Protein AF-A0A3A8GXZ2-F1 (afdb_monomer_lite)

Foldseek 3Di:
DCLCPALLNLLLVQLPDDSVLDDPDQKQALVSLVVSLVVSVVSDGDLFNQLSSLLNNLLSLVRNVVNGIGGPVVSSVVCVVQQQKWAQDQQQFTARNRTSHGDDRQDHWDQDQQWTDRVVGGGSFIWHDDDPGTDTDPVSPDGDDDPVGGRPPPPPDD

Secondary structure (DSSP, 8-state):
--GGGSHHHHHHHHTT--GGGS--SSEE-HHHHHHHHHHHHHS---TTTHHHHHHHHHHHHHHHHHTS-EEHHHHHHHHGGGTTEEEE-TTSEEEETTT--EEEE----EEETTEEEETTEETT-EEEEETTEEEE-TTSPPPPPPGGG---------

Structure (mmCIF, N/CA/C/O backbone):
data_AF-A0A3A8GXZ2-F1
#
_entry.id   AF-A0A3A8GXZ2-F1
#
loop_
_atom_site.group_PDB
_atom_site.id
_atom_site.type_symbol
_atom_site.label_atom_id
_atom_site.label_alt_id
_atom_site.label_comp_id
_atom_site.label_asym_id
_atom_site.label_entity_id
_atom_site.label_seq_id
_atom_site.pdbx_PDB_ins_code
_atom_site.Cartn_x
_atom_site.Cartn_y
_atom_site.Cartn_z
_atom_site.occupancy
_atom_site.B_iso_or_equiv
_atom_site.auth_seq_id
_atom_site.auth_comp_id
_atom_site.auth_asym_id
_atom_site.auth_atom_id
_atom_site.pdbx_PDB_model_num
ATOM 1 N N . MET A 1 1 ? -6.196 17.436 18.738 1.00 42.06 1 MET A N 1
ATOM 2 C CA . MET A 1 1 ? -6.382 17.897 17.343 1.00 42.06 1 MET A CA 1
ATOM 3 C C . MET A 1 1 ? -5.056 17.764 16.584 1.00 42.06 1 MET A C 1
ATOM 5 O O . MET A 1 1 ? -4.426 18.765 16.301 1.00 42.06 1 MET A O 1
ATOM 9 N N . LEU A 1 2 ? -4.605 16.525 16.340 1.00 50.94 2 LEU A N 1
ATOM 10 C CA . LEU A 1 2 ? -3.393 16.169 15.564 1.00 50.94 2 LEU A CA 1
ATOM 11 C C . LEU A 1 2 ? -3.528 14.786 14.880 1.00 50.94 2 LEU A C 1
ATOM 13 O O . LEU A 1 2 ? -2.585 14.317 14.253 1.00 50.94 2 LEU A O 1
ATOM 17 N N . ALA A 1 3 ? -4.694 14.128 14.988 1.00 52.66 3 ALA A N 1
ATOM 18 C CA . ALA A 1 3 ? -4.876 12.760 14.505 1.00 52.66 3 ALA A CA 1
ATOM 19 C C . ALA A 1 3 ? -4.659 12.650 12.987 1.00 52.66 3 ALA A C 1
ATOM 21 O O . ALA A 1 3 ? -4.036 11.706 12.541 1.00 52.66 3 ALA A O 1
ATOM 22 N N . ALA A 1 4 ? -5.077 13.642 12.194 1.00 60.00 4 ALA A N 1
ATOM 23 C CA . ALA A 1 4 ? -4.983 13.608 10.729 1.00 60.00 4 ALA A CA 1
ATOM 24 C C . ALA A 1 4 ? -3.548 13.639 10.149 1.00 60.00 4 ALA A C 1
ATOM 26 O O . ALA A 1 4 ? -3.378 13.364 8.967 1.00 60.00 4 ALA A O 1
ATOM 27 N N . THR A 1 5 ? -2.535 13.971 10.954 1.00 74.12 5 THR A N 1
ATOM 28 C CA . THR A 1 5 ? -1.132 14.156 10.523 1.00 74.12 5 THR A CA 1
ATOM 29 C C . THR A 1 5 ? -0.180 13.070 11.029 1.00 74.12 5 THR A C 1
ATOM 31 O O . THR A 1 5 ? 1.034 13.225 10.924 1.00 74.12 5 THR A O 1
ATOM 34 N N . ASP A 1 6 ? -0.706 11.986 11.601 1.00 89.56 6 ASP A N 1
ATOM 35 C CA . ASP A 1 6 ? 0.097 10.801 11.907 1.00 89.56 6 ASP A CA 1
ATOM 36 C C . ASP A 1 6 ? 0.554 10.077 10.624 1.00 89.56 6 ASP A C 1
ATOM 38 O O . ASP A 1 6 ? 0.061 10.344 9.526 1.00 89.56 6 ASP A O 1
ATOM 42 N N . ASP A 1 7 ? 1.503 9.143 10.750 1.00 92.50 7 ASP A N 1
ATOM 43 C CA . ASP A 1 7 ? 2.069 8.416 9.601 1.00 92.50 7 ASP A CA 1
ATOM 44 C C . ASP A 1 7 ? 0.987 7.725 8.752 1.00 92.50 7 ASP A C 1
ATOM 46 O O . ASP A 1 7 ? 1.101 7.644 7.527 1.00 92.50 7 ASP A O 1
ATOM 50 N N . PHE A 1 8 ? -0.091 7.262 9.393 1.00 95.31 8 PHE A N 1
ATOM 51 C CA . PHE A 1 8 ? -1.234 6.659 8.716 1.00 95.31 8 PHE A CA 1
ATOM 52 C C . PHE A 1 8 ? -2.045 7.676 7.906 1.00 95.31 8 PHE A C 1
ATOM 54 O O . PHE A 1 8 ? -2.312 7.440 6.728 1.00 95.31 8 PHE A O 1
ATOM 61 N N . GLY A 1 9 ? -2.384 8.830 8.482 1.00 94.81 9 GLY A N 1
ATOM 62 C CA . GLY A 1 9 ? -3.045 9.921 7.768 1.00 94.81 9 GLY A CA 1
ATOM 63 C C . GLY A 1 9 ? -2.198 10.447 6.609 1.00 94.81 9 GLY A C 1
ATOM 64 O O . GLY A 1 9 ? -2.707 10.635 5.506 1.00 94.81 9 GLY A O 1
ATOM 65 N N . MET A 1 10 ? -0.886 10.588 6.814 1.00 94.12 10 MET A N 1
ATOM 66 C CA . MET A 1 10 ? 0.048 11.003 5.764 1.00 94.12 10 MET A CA 1
ATOM 67 C C . MET A 1 10 ? 0.141 9.984 4.625 1.00 94.12 10 MET A C 1
ATOM 69 O O . MET A 1 10 ? 0.237 10.383 3.462 1.00 94.12 10 MET A O 1
ATOM 73 N N . LEU A 1 11 ? 0.060 8.681 4.922 1.00 96.00 11 LEU A N 1
ATOM 74 C CA . LEU A 1 11 ? -0.029 7.653 3.888 1.00 96.00 11 LEU A CA 1
ATOM 75 C C . LEU A 1 11 ? -1.318 7.795 3.068 1.00 96.00 11 LEU A C 1
ATOM 77 O O . LEU A 1 11 ? -1.258 7.735 1.842 1.00 96.00 11 LEU A O 1
ATOM 81 N N . LEU A 1 12 ? -2.465 7.994 3.724 1.00 95.75 12 LEU A N 1
ATOM 82 C CA . LEU A 1 12 ? -3.757 8.163 3.052 1.00 95.75 12 LEU A CA 1
ATOM 83 C C . LEU A 1 12 ? -3.772 9.398 2.137 1.00 95.75 12 LEU A C 1
ATOM 85 O O . LEU A 1 12 ? -4.237 9.310 1.000 1.00 95.75 12 LEU A O 1
ATOM 89 N N . ILE A 1 13 ? -3.181 10.512 2.579 1.00 94.81 13 ILE A N 1
ATOM 90 C CA . ILE A 1 13 ? -2.980 11.700 1.734 1.00 94.81 13 ILE A CA 1
ATOM 91 C C . ILE A 1 13 ? -2.057 11.372 0.555 1.00 94.81 13 ILE A C 1
ATOM 93 O O . ILE A 1 13 ? -2.359 11.695 -0.593 1.00 94.81 13 ILE A O 1
ATOM 97 N N . GLY A 1 14 ? -0.941 10.681 0.808 1.00 94.56 14 GLY A N 1
ATOM 98 C CA . GLY A 1 14 ? -0.024 10.228 -0.241 1.00 94.56 14 GLY A CA 1
ATOM 99 C C . GLY A 1 14 ? -0.684 9.290 -1.256 1.00 94.56 14 GLY A C 1
ATOM 100 O O . GLY A 1 14 ? -0.303 9.284 -2.426 1.00 94.56 14 GLY A O 1
ATOM 101 N N . ALA A 1 15 ? -1.695 8.533 -0.828 1.00 94.75 15 ALA A N 1
ATOM 102 C CA . ALA A 1 15 ? -2.513 7.659 -1.660 1.00 94.75 15 ALA A CA 1
ATOM 103 C C . ALA A 1 15 ? -3.569 8.403 -2.495 1.00 94.75 15 ALA A C 1
ATOM 105 O O . ALA A 1 15 ? -4.216 7.777 -3.338 1.00 94.75 15 ALA A O 1
ATOM 106 N N . GLY A 1 16 ? -3.708 9.717 -2.287 1.00 93.50 16 GLY A N 1
ATOM 107 C CA . GLY A 1 16 ? -4.589 10.609 -3.034 1.00 93.50 16 GLY A CA 1
ATOM 108 C C . GLY A 1 16 ? -5.889 10.982 -2.322 1.00 93.50 16 GLY A C 1
ATOM 109 O O . GLY A 1 16 ? -6.709 11.652 -2.940 1.00 93.50 16 GLY A O 1
ATOM 110 N N . LEU A 1 17 ? -6.096 10.569 -1.065 1.00 93.62 17 LEU A N 1
ATOM 111 C CA . LEU A 1 17 ? -7.258 11.020 -0.294 1.00 93.62 17 LEU A CA 1
ATOM 112 C C . LEU A 1 17 ? -7.081 12.469 0.161 1.00 93.62 17 LEU A C 1
ATOM 114 O O . LEU A 1 17 ? -5.970 12.904 0.481 1.00 93.62 17 LEU A O 1
ATOM 118 N N . SER A 1 18 ? -8.183 13.206 0.238 1.00 92.00 18 SER A N 1
ATOM 119 C CA . SER A 1 18 ? -8.163 14.554 0.789 1.00 92.00 18 SER A CA 1
ATOM 120 C C . SER A 1 18 ? -8.235 14.515 2.324 1.00 92.00 18 SER A C 1
ATOM 122 O O . SER A 1 18 ? -8.710 13.534 2.903 1.00 92.00 18 SER A O 1
ATOM 124 N N . PRO A 1 19 ? -7.797 15.572 3.035 1.00 90.38 19 PRO A N 1
ATOM 125 C CA . PRO A 1 19 ? -7.872 15.630 4.497 1.00 90.38 19 PRO A CA 1
ATOM 126 C C . PRO A 1 19 ? -9.283 15.415 5.071 1.00 90.38 19 PRO A C 1
ATOM 128 O O . PRO A 1 19 ? -9.420 14.922 6.191 1.00 90.38 19 PRO A O 1
ATOM 131 N N . GLU A 1 20 ? -10.329 15.779 4.327 1.00 90.62 20 GLU A N 1
ATOM 132 C CA . GLU A 1 20 ? -11.730 15.560 4.696 1.00 90.62 20 GLU A CA 1
ATOM 133 C C . GLU A 1 20 ? -12.165 14.089 4.687 1.00 90.62 20 GLU A C 1
ATOM 135 O O . GLU A 1 20 ? -13.077 13.747 5.441 1.00 90.62 20 GLU A O 1
ATOM 140 N N . ASP A 1 21 ? -11.495 13.238 3.903 1.00 91.19 21 ASP A N 1
ATOM 141 C CA . ASP A 1 21 ? -11.775 11.800 3.797 1.00 91.19 21 ASP A CA 1
ATOM 142 C C . ASP A 1 21 ? -11.104 10.992 4.918 1.00 91.19 21 ASP A C 1
ATOM 144 O O . ASP A 1 21 ? -11.369 9.801 5.084 1.00 91.19 21 ASP A O 1
ATOM 148 N N . LEU A 1 22 ? -10.191 11.612 5.674 1.00 91.94 22 LEU A N 1
ATOM 149 C CA . LEU A 1 22 ? -9.422 10.918 6.699 1.00 91.94 22 LEU A CA 1
ATOM 150 C C . LEU A 1 22 ? -10.293 10.553 7.908 1.00 91.94 22 LEU A C 1
ATOM 152 O O . LEU A 1 22 ? -11.094 11.378 8.369 1.00 91.94 22 LEU A O 1
ATOM 156 N N . PRO A 1 23 ? -10.051 9.378 8.522 1.00 90.50 23 PRO A N 1
ATOM 157 C CA . PRO A 1 23 ? -10.632 9.038 9.812 1.00 90.50 23 PRO A CA 1
ATOM 158 C C . PRO A 1 23 ? -10.397 10.139 10.835 1.00 90.50 23 PRO A C 1
ATOM 160 O O . PRO A 1 23 ? -9.302 10.703 10.915 1.00 90.50 23 PRO A O 1
ATOM 163 N N . ARG A 1 24 ? -11.412 10.4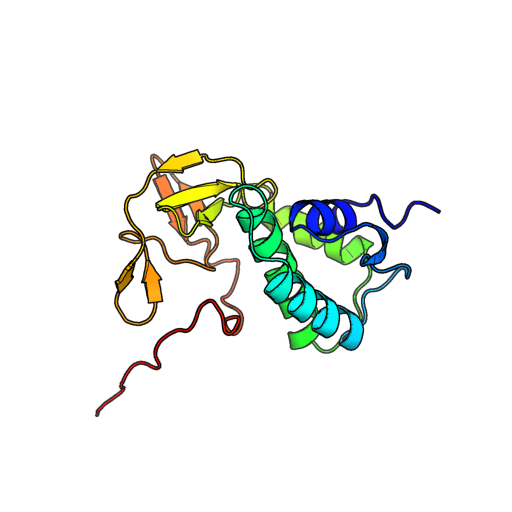44 11.645 1.00 85.56 24 ARG A N 1
ATOM 164 C CA . ARG A 1 24 ? -11.302 11.446 12.722 1.00 85.56 24 ARG A CA 1
ATOM 165 C C . ARG A 1 24 ? -11.147 10.826 14.106 1.00 85.56 24 ARG A C 1
ATOM 167 O O . ARG A 1 24 ? -10.647 11.503 15.003 1.00 85.56 24 ARG A O 1
ATOM 174 N N . GLY A 1 25 ? -11.577 9.576 14.270 1.00 88.25 25 GLY A N 1
ATOM 175 C CA . GLY A 1 25 ? -11.440 8.819 15.512 1.00 88.25 25 GLY A CA 1
ATOM 176 C C . GLY A 1 25 ? -10.000 8.384 15.787 1.00 88.25 25 GLY A C 1
ATOM 177 O O . GLY A 1 25 ? -9.116 8.516 14.938 1.00 88.25 25 GLY A O 1
ATOM 178 N N . GLU A 1 26 ? -9.773 7.855 16.988 1.00 91.38 26 GLU A N 1
ATOM 179 C CA . GLU A 1 26 ? -8.497 7.237 17.384 1.00 91.38 26 GLU A CA 1
ATOM 180 C C . GLU A 1 26 ? -8.350 5.805 16.853 1.00 91.38 26 GLU A C 1
ATOM 182 O O . GLU A 1 26 ? -7.243 5.270 16.811 1.00 91.38 26 GLU A O 1
ATOM 187 N N . GLU A 1 27 ? -9.448 5.205 16.395 1.00 95.56 27 GLU A N 1
ATOM 188 C CA . GLU A 1 27 ? -9.503 3.875 15.803 1.00 95.56 27 GLU A CA 1
ATOM 189 C C . GLU A 1 27 ? -10.156 3.931 14.427 1.00 95.56 27 GLU A C 1
ATOM 191 O O . GLU A 1 27 ? -11.007 4.782 14.169 1.00 95.56 27 GLU A O 1
ATOM 196 N N . VAL A 1 28 ? -9.760 3.000 13.563 1.00 96.75 28 VAL A N 1
ATOM 197 C CA . VAL A 1 28 ? -10.401 2.751 12.274 1.00 96.75 28 VAL A CA 1
ATOM 198 C C . VAL A 1 28 ? -11.295 1.531 12.425 1.00 96.75 28 VAL A C 1
ATOM 200 O O . VAL A 1 28 ? -10.821 0.429 12.715 1.00 96.75 28 VAL A O 1
ATOM 203 N N . THR A 1 29 ? -12.598 1.727 12.235 1.00 97.25 29 THR A N 1
ATOM 204 C CA . THR A 1 29 ? -13.575 0.629 12.289 1.00 97.25 29 THR A CA 1
ATOM 205 C C . THR A 1 29 ? -13.527 -0.222 11.017 1.00 97.25 29 THR A C 1
ATOM 207 O O . THR A 1 29 ? -13.073 0.230 9.968 1.00 97.25 29 THR A O 1
ATOM 210 N N . VAL A 1 30 ? -14.061 -1.447 11.062 1.00 97.00 30 VAL A N 1
ATOM 211 C CA . VAL A 1 30 ? -14.171 -2.322 9.875 1.00 97.00 30 VAL A CA 1
ATOM 212 C C . VAL A 1 30 ? -14.978 -1.663 8.747 1.00 97.00 30 VAL A C 1
ATOM 214 O O . VAL A 1 30 ? -14.620 -1.767 7.569 1.00 97.00 30 VAL A O 1
ATOM 217 N N . GLN A 1 31 ? -16.058 -0.958 9.098 1.00 96.44 31 GLN A N 1
ATOM 218 C CA . GLN A 1 31 ? -16.898 -0.254 8.131 1.00 96.44 31 GLN A CA 1
ATOM 219 C C . GLN A 1 31 ? -16.149 0.921 7.496 1.00 96.44 31 GLN A C 1
ATOM 221 O O . GLN A 1 31 ? -16.154 1.060 6.274 1.00 96.44 31 GLN A O 1
ATOM 226 N N . GLU A 1 32 ? -15.469 1.727 8.307 1.00 96.62 32 GLU A N 1
ATOM 227 C CA . GLU A 1 32 ? -14.648 2.842 7.830 1.00 96.62 32 GLU A CA 1
ATOM 228 C C . GLU A 1 32 ? -13.491 2.343 6.955 1.00 96.62 32 GLU A C 1
ATOM 230 O O . GLU A 1 32 ? -13.259 2.879 5.874 1.00 96.62 32 GLU A O 1
ATOM 235 N N . ALA A 1 33 ? -12.833 1.243 7.336 1.00 96.62 33 ALA A N 1
ATOM 236 C CA . ALA A 1 33 ? -11.788 0.631 6.523 1.00 96.62 33 ALA A CA 1
ATOM 237 C C . ALA A 1 33 ? -12.307 0.166 5.155 1.00 96.62 33 ALA A C 1
ATOM 239 O O . ALA A 1 33 ? -11.650 0.369 4.133 1.00 96.62 33 ALA A O 1
ATOM 240 N N . SER A 1 34 ? -13.510 -0.411 5.117 1.00 95.25 34 SER A N 1
ATOM 241 C CA . SER A 1 34 ? -14.167 -0.811 3.868 1.00 95.25 34 SER A CA 1
ATOM 242 C C . SER A 1 34 ? -14.497 0.397 2.984 1.00 95.25 34 SER A C 1
ATOM 244 O O . SER A 1 34 ? -14.274 0.356 1.774 1.00 95.25 34 SER A O 1
ATOM 246 N N . GLN A 1 35 ? -14.978 1.491 3.581 1.00 95.25 35 GLN A N 1
ATOM 247 C CA . GLN A 1 35 ? -15.275 2.739 2.872 1.00 95.25 35 GLN A CA 1
ATOM 248 C C . GLN A 1 35 ? -14.009 3.387 2.305 1.00 95.25 35 GLN A C 1
ATOM 250 O O . GLN A 1 35 ? -13.984 3.762 1.134 1.00 95.25 35 GLN A O 1
ATOM 255 N N . LEU A 1 36 ? -12.930 3.449 3.085 1.00 95.62 36 LEU A N 1
ATOM 256 C CA . LEU A 1 36 ? -11.645 3.973 2.624 1.00 95.62 36 LEU A CA 1
ATOM 257 C C . LEU A 1 36 ? -11.071 3.148 1.468 1.00 95.62 36 LEU A C 1
ATOM 259 O O . LEU A 1 36 ? -10.602 3.724 0.491 1.00 95.62 36 LEU A O 1
ATOM 263 N N . ARG A 1 37 ? -11.153 1.809 1.516 1.00 93.56 37 ARG A N 1
ATOM 264 C CA . ARG A 1 37 ? -10.731 0.938 0.395 1.00 93.56 37 ARG A CA 1
ATOM 265 C C . ARG A 1 37 ? -11.490 1.247 -0.895 1.00 93.56 37 ARG A C 1
ATOM 267 O O . ARG A 1 37 ? -10.894 1.252 -1.978 1.00 93.56 37 ARG A O 1
ATOM 274 N N . LEU A 1 38 ? -12.790 1.528 -0.779 1.00 92.38 38 LEU A N 1
ATOM 275 C CA . LEU A 1 38 ? -13.612 1.959 -1.906 1.00 92.38 38 LEU A CA 1
ATOM 276 C C . LEU A 1 38 ? -13.149 3.325 -2.427 1.00 92.38 38 LEU A C 1
ATOM 278 O O . LEU A 1 38 ? -12.883 3.444 -3.621 1.00 92.38 38 LEU A O 1
ATOM 282 N N . LEU A 1 39 ? -12.963 4.324 -1.562 1.00 93.44 39 LEU A N 1
ATOM 283 C CA . LEU A 1 39 ? -12.473 5.650 -1.964 1.00 93.44 39 LEU A CA 1
ATOM 284 C C . LEU A 1 39 ? -11.112 5.574 -2.664 1.00 93.44 39 LEU A C 1
ATOM 286 O O . LEU A 1 39 ? -10.946 6.103 -3.763 1.00 93.44 39 LEU A O 1
ATOM 290 N N . LEU A 1 40 ? -10.174 4.809 -2.103 1.00 92.12 40 LEU A N 1
ATOM 291 C CA . LEU A 1 40 ? -8.867 4.546 -2.705 1.00 92.12 40 LEU A CA 1
ATOM 292 C C . LEU A 1 40 ? -8.972 3.911 -4.096 1.00 92.12 40 LEU A C 1
ATOM 294 O O . LEU A 1 40 ? -7.990 3.925 -4.836 1.00 92.12 40 LEU A O 1
ATOM 298 N N . SER A 1 41 ? -10.087 3.249 -4.436 1.00 88.38 41 SER A N 1
ATOM 299 C CA . SER A 1 41 ? -10.280 2.619 -5.758 1.00 88.38 41 SER A CA 1
ATOM 300 C C . SER A 1 41 ? -10.832 3.594 -6.786 1.00 88.38 41 SER A C 1
ATOM 302 O O . SER A 1 41 ? -10.591 3.424 -7.978 1.00 88.38 41 SER A O 1
ATOM 304 N N . LEU A 1 42 ? -11.525 4.630 -6.314 1.00 87.31 42 LEU A N 1
ATOM 305 C CA . LEU A 1 42 ? -12.176 5.641 -7.137 1.00 87.31 42 LEU A CA 1
ATOM 306 C C . LEU A 1 42 ? -11.256 6.818 -7.448 1.00 87.31 42 LEU A C 1
ATOM 308 O O . LEU A 1 42 ? -11.333 7.366 -8.542 1.00 87.31 42 LEU A O 1
ATOM 312 N N . VAL A 1 43 ? -10.375 7.189 -6.512 1.00 82.25 43 VAL A N 1
ATOM 313 C CA . VAL A 1 43 ? -9.478 8.348 -6.663 1.00 82.25 43 VAL A CA 1
ATOM 314 C C . VAL A 1 43 ? -8.549 8.225 -7.877 1.00 82.25 43 VAL A C 1
ATOM 316 O O . VAL A 1 43 ? -8.125 9.244 -8.416 1.00 82.25 43 VAL A O 1
ATOM 319 N N . GLY A 1 44 ? -8.303 7.010 -8.380 1.00 65.88 44 GLY A N 1
ATOM 320 C CA . GLY A 1 44 ? -7.444 6.785 -9.538 1.00 65.88 44 GLY A CA 1
ATOM 321 C C . GLY A 1 44 ? -5.981 7.067 -9.189 1.00 65.88 44 GLY A C 1
ATOM 322 O O . GLY A 1 44 ? -5.598 8.145 -8.737 1.00 65.88 44 GLY A O 1
ATOM 323 N N . ASN A 1 45 ? -5.114 6.078 -9.370 1.00 69.69 45 ASN A N 1
ATOM 324 C CA . ASN A 1 45 ? -3.753 6.211 -8.867 1.00 69.69 45 ASN A CA 1
ATOM 325 C C . ASN A 1 45 ? -2.927 7.092 -9.805 1.00 69.69 45 ASN A C 1
ATOM 327 O O . ASN A 1 45 ? -2.506 6.652 -10.875 1.00 69.69 45 ASN A O 1
ATOM 331 N N . SER A 1 46 ? -2.626 8.322 -9.377 1.00 83.75 46 SER A N 1
ATOM 332 C CA . SER A 1 46 ? -1.506 9.057 -9.968 1.00 83.75 46 SER A CA 1
ATOM 333 C C . SER A 1 46 ? -0.235 8.206 -9.864 1.00 83.75 46 SER A C 1
ATOM 335 O O . SER A 1 46 ? -0.073 7.419 -8.925 1.00 83.75 46 SER A O 1
ATOM 337 N N . LEU A 1 47 ? 0.710 8.376 -10.793 1.00 86.50 47 LEU A N 1
ATOM 338 C CA . LEU A 1 47 ? 1.950 7.593 -10.764 1.00 86.50 47 LEU A CA 1
ATOM 339 C C . LEU A 1 47 ? 2.700 7.737 -9.426 1.00 86.50 47 LEU A C 1
ATOM 341 O O . LEU A 1 47 ? 3.306 6.782 -8.941 1.00 86.50 47 LEU A O 1
ATOM 345 N N . ARG A 1 48 ? 2.634 8.917 -8.799 1.00 86.38 48 ARG A N 1
ATOM 346 C CA . ARG A 1 48 ? 3.231 9.173 -7.481 1.00 86.38 48 ARG A CA 1
ATOM 347 C C . ARG A 1 48 ? 2.402 8.586 -6.332 1.00 86.38 48 ARG A C 1
ATOM 349 O O . ARG A 1 48 ? 2.983 8.157 -5.346 1.00 86.38 48 ARG A O 1
ATOM 356 N N . GLY A 1 49 ? 1.078 8.540 -6.453 1.00 92.50 49 GLY A N 1
ATOM 357 C CA . GLY A 1 49 ? 0.196 8.000 -5.415 1.00 92.50 49 GLY A CA 1
ATOM 358 C C . GLY A 1 49 ? 0.088 6.475 -5.407 1.00 92.50 49 GLY A C 1
ATOM 359 O O . GLY A 1 49 ? -0.384 5.908 -4.429 1.00 92.50 49 GLY A O 1
ATOM 360 N N . PHE A 1 50 ? 0.548 5.792 -6.461 1.00 93.25 50 PHE A N 1
ATOM 361 C CA . PHE A 1 50 ? 0.356 4.348 -6.610 1.00 93.25 50 PHE A CA 1
ATOM 362 C C . PHE A 1 50 ? 0.944 3.520 -5.456 1.00 93.25 50 PHE A C 1
ATOM 364 O O . PHE A 1 50 ? 0.242 2.686 -4.892 1.00 93.25 50 PHE A O 1
ATOM 371 N N . GLY A 1 51 ? 2.205 3.764 -5.078 1.00 95.31 51 GLY A N 1
ATOM 372 C CA . GLY A 1 51 ? 2.842 3.072 -3.949 1.00 95.31 51 GLY A CA 1
ATOM 373 C C . GLY A 1 51 ? 2.061 3.248 -2.641 1.00 95.31 51 GLY A C 1
ATOM 374 O O . GLY A 1 51 ? 1.625 2.250 -2.054 1.00 95.31 51 GLY A O 1
ATOM 375 N N . PRO A 1 52 ? 1.823 4.504 -2.213 1.00 96.38 52 PRO A N 1
ATOM 376 C CA . PRO A 1 52 ? 1.039 4.794 -1.021 1.00 96.38 52 PRO A CA 1
ATOM 377 C C . PRO A 1 52 ? -0.352 4.159 -1.045 1.00 96.38 52 PRO A C 1
ATOM 379 O O . PRO A 1 52 ? -0.799 3.616 -0.042 1.00 96.38 52 PRO A O 1
ATOM 382 N N . ASN A 1 53 ? -1.013 4.164 -2.204 1.00 95.00 53 ASN A N 1
ATOM 383 C CA . ASN A 1 53 ? -2.346 3.601 -2.386 1.00 95.00 53 ASN A CA 1
ATOM 384 C C . ASN A 1 53 ? -2.379 2.075 -2.217 1.00 95.00 53 ASN A C 1
ATOM 386 O O . ASN A 1 53 ? -3.255 1.571 -1.517 1.00 95.00 53 ASN A O 1
ATOM 390 N N . VAL A 1 54 ? -1.408 1.345 -2.777 1.00 94.31 54 VAL A N 1
ATOM 391 C CA . VAL A 1 54 ? -1.273 -0.109 -2.555 1.00 94.31 54 VAL A CA 1
ATOM 392 C C . VAL A 1 54 ? -1.033 -0.414 -1.076 1.00 94.31 54 VAL A C 1
ATOM 394 O O . VAL A 1 54 ? -1.669 -1.303 -0.513 1.00 94.31 54 VAL A O 1
ATOM 397 N N . THR A 1 55 ? -0.163 0.361 -0.428 1.00 96.19 55 THR A N 1
ATOM 398 C CA . THR A 1 55 ? 0.166 0.195 0.997 1.00 96.19 55 THR A CA 1
ATOM 399 C C . THR A 1 55 ? -1.034 0.480 1.901 1.00 96.19 55 THR A C 1
ATOM 401 O O . THR A 1 55 ? -1.320 -0.284 2.824 1.00 96.19 55 THR A O 1
ATOM 404 N N . ALA A 1 56 ? -1.766 1.560 1.621 1.00 95.81 56 ALA A N 1
ATOM 405 C CA . ALA A 1 56 ? -2.945 1.955 2.380 1.00 95.81 56 ALA A CA 1
ATOM 406 C C . ALA A 1 56 ? -4.059 0.921 2.234 1.00 95.81 56 ALA A C 1
ATOM 408 O O . ALA A 1 56 ? -4.624 0.479 3.233 1.00 95.81 56 ALA A O 1
ATOM 409 N N . ASP A 1 57 ? -4.336 0.491 1.000 1.00 94.69 57 ASP A N 1
ATOM 410 C CA . ASP A 1 57 ? -5.344 -0.530 0.750 1.00 94.69 57 ASP A CA 1
ATOM 411 C C . ASP A 1 57 ? -5.014 -1.825 1.492 1.00 94.69 57 ASP A C 1
ATOM 413 O O . ASP A 1 57 ? -5.901 -2.368 2.149 1.00 94.69 57 ASP A O 1
ATOM 417 N N . TYR A 1 58 ? -3.752 -2.269 1.464 1.00 95.06 58 TYR A N 1
ATOM 418 C CA . TYR A 1 58 ? -3.307 -3.467 2.174 1.00 95.06 58 TYR A CA 1
ATOM 419 C C . TYR A 1 58 ? -3.579 -3.382 3.682 1.00 95.06 58 TYR A C 1
ATOM 421 O O . TYR A 1 58 ? -4.187 -4.286 4.255 1.00 95.06 58 TYR A O 1
ATOM 429 N N . LEU A 1 59 ? -3.179 -2.286 4.335 1.00 95.31 59 LEU A N 1
ATOM 430 C CA . LEU A 1 59 ? -3.414 -2.109 5.772 1.00 95.31 59 LEU A CA 1
ATOM 431 C C . LEU A 1 59 ? -4.900 -2.124 6.123 1.00 95.31 59 LEU A C 1
ATOM 433 O O . LEU A 1 59 ? -5.302 -2.750 7.102 1.00 95.31 59 LEU A O 1
ATOM 437 N N . LEU A 1 60 ? -5.721 -1.460 5.313 1.00 95.75 60 LEU A N 1
ATOM 438 C CA . LEU A 1 60 ? -7.169 -1.455 5.492 1.00 95.75 60 LEU A CA 1
ATOM 439 C C . LEU A 1 60 ? -7.770 -2.842 5.225 1.00 95.75 60 LEU A C 1
ATOM 441 O O . LEU A 1 60 ? -8.730 -3.235 5.883 1.00 95.75 60 LEU A O 1
ATOM 445 N N . ALA A 1 61 ? -7.192 -3.614 4.300 1.00 94.19 61 ALA A N 1
ATOM 446 C CA . ALA A 1 61 ? -7.571 -5.004 4.060 1.00 94.19 61 ALA A CA 1
ATOM 447 C C . ALA A 1 61 ? -7.331 -5.869 5.301 1.00 94.19 61 ALA A C 1
ATOM 449 O O . ALA A 1 61 ? -8.170 -6.707 5.624 1.00 94.19 61 ALA A O 1
ATOM 450 N N . GLU A 1 62 ? -6.211 -5.669 6.010 1.00 93.94 62 GLU A N 1
ATOM 451 C CA . GLU A 1 62 ? -5.928 -6.388 7.257 1.00 93.94 62 GLU A CA 1
ATOM 452 C C . GLU A 1 62 ? -6.986 -6.087 8.326 1.00 93.94 62 GLU A C 1
ATOM 454 O O . GLU A 1 62 ? -7.400 -7.004 9.031 1.00 93.94 62 GLU A O 1
ATOM 459 N N . VAL A 1 63 ? -7.443 -4.833 8.438 1.00 95.94 63 VAL A N 1
ATOM 460 C CA . VAL A 1 63 ? -8.530 -4.445 9.361 1.00 95.94 63 VAL A CA 1
ATOM 461 C C . VAL A 1 63 ? -9.821 -5.183 9.002 1.00 95.94 63 VAL A C 1
ATOM 463 O O . VAL A 1 63 ? -10.423 -5.831 9.855 1.00 95.94 63 VAL A O 1
ATOM 466 N N . VAL A 1 64 ? -10.211 -5.154 7.724 1.00 95.19 64 VAL A N 1
ATOM 467 C CA . VAL A 1 64 ? -11.429 -5.829 7.246 1.00 95.19 64 VAL A CA 1
ATOM 468 C C . VAL A 1 64 ? -11.353 -7.343 7.442 1.00 95.19 64 VAL A C 1
ATOM 470 O O . VAL A 1 64 ? -12.313 -7.948 7.908 1.00 95.19 64 VAL A O 1
ATOM 473 N N . THR A 1 65 ? -10.208 -7.952 7.136 1.00 92.38 65 THR A N 1
ATOM 474 C CA . THR A 1 65 ? -10.008 -9.407 7.231 1.00 92.38 65 THR A CA 1
ATOM 475 C C . THR A 1 65 ? -10.023 -9.890 8.679 1.00 92.38 65 THR A C 1
ATOM 477 O O . THR A 1 65 ? -10.557 -10.958 8.961 1.00 92.38 65 THR A O 1
ATOM 480 N N . LYS A 1 66 ? -9.447 -9.115 9.607 1.00 93.06 66 LYS A N 1
ATOM 481 C CA . LYS A 1 66 ? -9.446 -9.451 11.039 1.00 93.06 66 LYS A CA 1
ATOM 482 C C . LYS A 1 66 ? -10.787 -9.174 11.717 1.00 93.06 66 LYS A C 1
ATOM 484 O O . LYS A 1 66 ? -11.059 -9.760 12.757 1.00 93.06 66 LYS A O 1
ATOM 489 N N . GLY A 1 67 ? -11.623 -8.314 11.131 1.00 94.38 67 GLY A N 1
ATOM 490 C CA . GLY A 1 67 ? -12.971 -8.037 11.627 1.00 94.38 67 GLY A CA 1
ATOM 491 C C . GLY A 1 67 ? -13.012 -7.235 12.932 1.00 94.38 67 GLY A C 1
ATOM 492 O O . GLY A 1 67 ? -14.044 -7.218 13.597 1.00 94.38 67 GLY A O 1
ATOM 493 N N . GLU A 1 68 ? -11.921 -6.559 13.294 1.00 95.31 68 GLU A N 1
ATOM 494 C CA . GLU A 1 68 ? -11.795 -5.773 14.526 1.00 95.31 68 GLU A CA 1
ATOM 495 C C . GLU A 1 68 ? -11.416 -4.319 14.225 1.00 95.31 68 GLU A C 1
ATOM 497 O O . GLU A 1 68 ? -10.733 -4.035 13.238 1.00 95.31 68 GLU A O 1
ATOM 502 N N . ALA A 1 69 ? -11.862 -3.389 15.075 1.00 96.75 69 ALA A N 1
ATOM 503 C CA . ALA A 1 69 ? -11.384 -2.011 15.028 1.00 96.75 69 ALA A CA 1
ATOM 504 C C . ALA A 1 69 ? -9.907 -1.960 15.442 1.00 96.75 69 ALA A C 1
ATOM 506 O O . ALA A 1 69 ? -9.470 -2.705 16.319 1.00 96.75 69 ALA A O 1
ATOM 507 N N . VAL A 1 70 ? -9.126 -1.092 14.798 1.00 97.81 70 VAL A N 1
ATOM 508 C CA . VAL A 1 70 ? -7.685 -0.982 15.055 1.00 97.81 70 VAL A CA 1
ATOM 509 C C . VAL A 1 70 ? -7.321 0.467 15.327 1.00 97.81 70 VAL A C 1
ATOM 511 O O . VAL A 1 70 ? -7.664 1.353 14.544 1.00 97.81 70 VAL A O 1
ATOM 514 N N . SER A 1 71 ? -6.580 0.706 16.409 1.00 96.06 71 SER A N 1
ATOM 515 C CA . SER A 1 71 ? -6.092 2.046 16.730 1.00 96.06 71 SER A CA 1
ATOM 516 C C . SER A 1 71 ? -5.175 2.597 15.636 1.00 96.06 71 SER A C 1
ATOM 518 O O . SER A 1 71 ? -4.378 1.875 15.025 1.00 96.06 71 SER A O 1
ATOM 520 N N . ARG A 1 72 ? -5.236 3.908 15.417 1.00 93.94 72 ARG A N 1
ATOM 521 C CA . ARG A 1 72 ? -4.354 4.611 14.482 1.00 93.94 72 ARG A CA 1
ATOM 522 C C . ARG A 1 72 ? -2.885 4.474 14.857 1.00 93.94 72 ARG A C 1
ATOM 524 O O . ARG A 1 72 ? -2.052 4.292 13.975 1.00 93.94 72 ARG A O 1
ATOM 531 N N . THR A 1 73 ? -2.574 4.465 16.153 1.00 93.88 73 THR A N 1
ATOM 532 C CA . THR A 1 73 ? -1.220 4.197 16.655 1.00 93.88 73 THR A CA 1
ATOM 533 C C . THR A 1 73 ? -0.729 2.825 16.197 1.00 93.88 73 THR A C 1
ATOM 535 O O . THR A 1 73 ? 0.356 2.717 15.630 1.00 93.88 73 THR A O 1
ATOM 538 N N . THR A 1 74 ? -1.553 1.783 16.342 1.00 96.25 74 THR A N 1
ATOM 539 C CA . THR A 1 74 ? -1.225 0.428 15.872 1.00 96.25 74 THR A CA 1
ATOM 540 C C . THR A 1 74 ? -1.074 0.370 14.350 1.00 96.25 74 THR A C 1
ATOM 542 O O . THR A 1 74 ? -0.197 -0.333 13.847 1.00 96.25 74 THR A O 1
ATOM 545 N N . LEU A 1 75 ? -1.891 1.106 13.589 1.00 96.19 75 LEU A N 1
ATOM 546 C CA . LEU A 1 75 ? -1.711 1.220 12.136 1.00 96.19 75 LEU A CA 1
ATOM 547 C C . LEU A 1 75 ? -0.376 1.896 11.789 1.00 96.19 75 LEU A C 1
ATOM 549 O O . LEU A 1 75 ? 0.342 1.403 10.919 1.00 96.19 75 LEU A O 1
ATOM 553 N N . GLY A 1 76 ? 0.006 2.945 12.520 1.00 94.75 76 GLY A N 1
ATOM 554 C CA . GLY A 1 76 ? 1.318 3.590 12.427 1.00 94.75 76 GLY A CA 1
ATOM 555 C C . GLY A 1 76 ? 2.486 2.640 12.711 1.00 94.75 76 GLY A C 1
ATOM 556 O O . GLY A 1 76 ? 3.483 2.625 11.993 1.00 94.75 76 GLY A O 1
ATOM 557 N N . GLU A 1 77 ? 2.364 1.770 13.710 1.00 95.31 77 GLU A N 1
ATOM 558 C CA . GLU A 1 77 ? 3.376 0.743 13.986 1.00 95.31 77 GLU A CA 1
ATOM 559 C C . GLU A 1 77 ? 3.456 -0.298 12.864 1.00 95.31 77 GLU A C 1
ATOM 561 O O . GLU A 1 77 ? 4.550 -0.648 12.412 1.00 95.31 77 GLU A O 1
ATOM 566 N N . ARG A 1 78 ? 2.304 -0.749 12.352 1.00 95.56 78 ARG A N 1
ATOM 567 C CA . ARG A 1 78 ? 2.221 -1.695 11.229 1.00 95.56 78 ARG A CA 1
ATOM 568 C C . ARG A 1 78 ? 2.836 -1.140 9.946 1.00 95.56 78 ARG A C 1
ATOM 570 O O . ARG A 1 78 ? 3.357 -1.939 9.162 1.00 95.56 78 ARG A O 1
ATOM 577 N N . LEU A 1 79 ? 2.816 0.183 9.750 1.00 95.19 79 LEU A N 1
ATOM 578 C CA . LEU A 1 79 ? 3.442 0.855 8.605 1.00 95.19 79 LEU A CA 1
ATOM 579 C C . LEU A 1 79 ? 4.950 0.649 8.529 1.00 95.19 79 LEU A C 1
ATOM 581 O O . LEU A 1 79 ? 5.512 0.656 7.435 1.00 95.19 79 LEU A O 1
ATOM 585 N N . ARG A 1 80 ? 5.615 0.425 9.667 1.00 94.12 80 ARG A N 1
ATOM 586 C CA . ARG A 1 80 ? 7.072 0.235 9.712 1.00 94.12 80 ARG A CA 1
ATOM 587 C C . ARG A 1 80 ? 7.540 -0.909 8.811 1.00 94.12 80 ARG A C 1
ATOM 589 O O . ARG A 1 80 ? 8.609 -0.797 8.221 1.00 94.12 80 ARG A O 1
ATOM 596 N N . ARG A 1 81 ? 6.707 -1.944 8.627 1.00 95.06 81 ARG A N 1
ATOM 597 C CA . ARG A 1 81 ? 6.972 -3.084 7.729 1.00 95.06 81 ARG A CA 1
ATOM 598 C C . ARG A 1 81 ? 7.153 -2.673 6.262 1.00 95.06 81 ARG A C 1
ATOM 600 O O . ARG A 1 81 ? 7.855 -3.356 5.536 1.00 95.06 81 ARG A O 1
ATOM 607 N N . PHE A 1 82 ? 6.563 -1.555 5.835 1.00 96.69 82 PHE A N 1
ATOM 608 C CA . PHE A 1 82 ? 6.553 -1.116 4.435 1.00 96.69 82 PHE A CA 1
ATOM 609 C C . PHE A 1 82 ? 7.604 -0.050 4.110 1.00 96.69 82 PHE A C 1
ATOM 611 O O . PHE A 1 82 ? 7.792 0.279 2.941 1.00 96.69 82 PHE A O 1
ATOM 618 N N . GLN A 1 83 ? 8.302 0.498 5.112 1.00 93.81 83 GLN A N 1
ATOM 619 C CA . GLN A 1 83 ? 9.210 1.639 4.918 1.00 93.81 83 GLN A CA 1
ATOM 620 C C . GLN A 1 83 ? 10.343 1.354 3.926 1.00 93.81 83 GLN A C 1
ATOM 622 O O . GLN A 1 83 ? 10.724 2.243 3.168 1.00 93.81 83 GLN A O 1
ATOM 627 N N . ALA A 1 84 ? 10.850 0.121 3.918 1.00 94.56 84 ALA A N 1
ATOM 628 C CA . ALA A 1 84 ? 11.919 -0.323 3.026 1.00 94.56 84 ALA A CA 1
ATOM 629 C C . ALA A 1 84 ? 11.410 -1.135 1.821 1.00 94.56 84 ALA A C 1
ATOM 631 O O . ALA A 1 84 ? 12.219 -1.699 1.086 1.00 94.56 84 ALA A O 1
ATOM 632 N N . LEU A 1 85 ? 10.089 -1.216 1.625 1.00 97.81 85 LEU A N 1
ATOM 633 C CA . LEU A 1 85 ? 9.494 -2.016 0.560 1.00 97.81 85 LEU A CA 1
ATOM 634 C C . LEU A 1 85 ? 9.175 -1.175 -0.674 1.00 97.81 85 LEU A C 1
ATOM 636 O O . LEU A 1 85 ? 8.992 0.045 -0.624 1.00 97.81 85 LEU A O 1
ATOM 640 N N . ALA A 1 86 ? 9.077 -1.868 -1.797 1.00 97.75 86 ALA A N 1
ATOM 641 C CA . ALA A 1 86 ? 8.710 -1.329 -3.088 1.00 97.75 86 ALA A CA 1
ATOM 642 C C . ALA A 1 86 ? 7.535 -2.105 -3.695 1.00 97.75 86 ALA A C 1
ATOM 644 O O . ALA A 1 86 ? 7.227 -3.217 -3.271 1.00 97.75 86 ALA A O 1
ATOM 645 N N . VAL A 1 87 ? 6.871 -1.518 -4.687 1.00 96.75 87 VAL A N 1
ATOM 646 C CA . VAL A 1 87 ? 5.773 -2.146 -5.437 1.00 96.75 87 VAL A CA 1
ATOM 647 C C . VAL A 1 87 ? 5.947 -1.910 -6.936 1.00 96.75 87 VAL A C 1
ATOM 649 O O . VAL A 1 87 ? 6.521 -0.897 -7.342 1.00 96.75 87 VAL A O 1
ATOM 652 N N . LEU A 1 88 ? 5.421 -2.821 -7.759 1.00 96.12 88 LEU A N 1
ATOM 653 C CA . LEU A 1 88 ? 5.340 -2.631 -9.210 1.00 96.12 88 LEU A CA 1
ATOM 654 C C . LEU A 1 88 ? 4.190 -1.685 -9.562 1.00 96.12 88 LEU A C 1
ATOM 656 O O . LEU A 1 88 ? 3.038 -1.944 -9.210 1.00 96.12 88 LEU A O 1
ATOM 660 N N . ARG A 1 89 ? 4.506 -0.619 -10.295 1.00 94.31 89 ARG A N 1
ATOM 661 C CA . ARG A 1 89 ? 3.563 0.370 -10.820 1.00 94.31 89 ARG A CA 1
ATOM 662 C C . ARG A 1 89 ? 3.140 0.023 -12.263 1.00 94.31 89 ARG A C 1
ATOM 664 O O . ARG A 1 89 ? 3.942 -0.567 -12.987 1.00 94.31 89 ARG A O 1
ATOM 671 N N . PRO A 1 90 ? 1.924 0.401 -12.726 1.00 92.25 90 PRO A N 1
ATOM 672 C CA . PRO A 1 90 ? 1.404 -0.004 -14.040 1.00 92.25 90 PRO A CA 1
ATOM 673 C C . PRO A 1 90 ? 2.232 0.448 -15.249 1.00 92.25 90 PRO A C 1
ATOM 675 O O . PRO A 1 90 ? 2.095 -0.117 -16.326 1.00 92.25 90 PRO A O 1
ATOM 678 N N . ASP A 1 91 ? 3.079 1.463 -15.086 1.00 93.81 91 ASP A N 1
ATOM 679 C CA . ASP A 1 91 ? 3.982 1.977 -16.119 1.00 93.81 91 ASP A CA 1
ATOM 680 C C . ASP A 1 91 ? 5.316 1.212 -16.203 1.00 93.81 91 ASP A C 1
ATOM 682 O O . ASP A 1 91 ? 6.185 1.600 -16.980 1.00 93.81 91 ASP A O 1
ATOM 686 N N . GLY A 1 92 ? 5.494 0.141 -15.421 1.00 95.81 92 GLY A N 1
ATOM 687 C CA . GLY A 1 92 ? 6.694 -0.696 -15.474 1.00 95.81 92 GLY A CA 1
ATOM 688 C C . GLY A 1 92 ? 7.812 -0.291 -14.520 1.00 95.81 92 GLY A C 1
ATOM 689 O O . GLY A 1 92 ? 8.933 -0.783 -14.641 1.00 95.81 92 GLY A O 1
ATOM 690 N N . TYR A 1 93 ? 7.530 0.602 -13.571 1.00 97.19 93 TYR A N 1
ATOM 691 C CA . TYR A 1 93 ? 8.500 1.014 -12.560 1.00 97.19 93 TYR A CA 1
ATOM 692 C C . TYR A 1 93 ? 8.288 0.289 -11.233 1.00 97.19 93 TYR A C 1
ATOM 694 O O . TYR A 1 93 ? 7.169 0.197 -10.730 1.00 97.19 93 TYR A O 1
ATOM 702 N N . ILE A 1 94 ? 9.385 -0.131 -10.610 1.00 97.62 94 ILE A N 1
ATOM 703 C CA . ILE A 1 94 ? 9.435 -0.397 -9.176 1.00 97.62 94 ILE A CA 1
ATOM 704 C C . ILE A 1 94 ? 9.516 0.948 -8.456 1.00 97.62 94 ILE A C 1
ATOM 706 O O . ILE A 1 94 ? 10.367 1.793 -8.760 1.00 97.62 94 ILE A O 1
ATOM 710 N N . VAL A 1 95 ? 8.604 1.166 -7.511 1.00 97.44 95 VAL A N 1
ATOM 711 C CA . VAL A 1 95 ? 8.487 2.419 -6.757 1.00 97.44 95 VAL A CA 1
ATOM 712 C C . VAL A 1 95 ? 8.467 2.157 -5.260 1.00 97.44 95 VAL A C 1
ATOM 714 O O . VAL A 1 95 ? 7.928 1.148 -4.815 1.00 97.44 95 VAL A O 1
ATOM 717 N N . ALA A 1 96 ? 9.003 3.082 -4.465 1.00 97.50 96 ALA A N 1
ATOM 718 C CA . ALA A 1 96 ? 8.953 2.984 -3.008 1.00 97.50 96 ALA A CA 1
ATOM 719 C C . ALA A 1 96 ? 7.497 2.950 -2.509 1.00 97.50 96 ALA A C 1
ATOM 721 O O . ALA A 1 96 ? 6.707 3.839 -2.841 1.00 97.50 96 ALA A O 1
ATOM 722 N N . ALA A 1 97 ? 7.154 1.968 -1.673 1.00 97.25 97 ALA A N 1
ATOM 723 C CA . ALA A 1 97 ? 5.789 1.727 -1.208 1.00 97.25 97 ALA A CA 1
ATOM 724 C C . ALA A 1 97 ? 5.210 2.932 -0.448 1.00 97.25 97 ALA A C 1
ATOM 726 O O . ALA A 1 97 ? 4.074 3.325 -0.674 1.00 97.25 97 ALA A O 1
ATOM 727 N N . MET A 1 98 ? 6.015 3.602 0.377 1.00 96.31 98 MET A N 1
ATOM 728 C CA . MET A 1 98 ? 5.545 4.722 1.202 1.00 96.31 98 MET A CA 1
ATOM 729 C C . MET A 1 98 ? 5.415 6.062 0.466 1.00 96.31 98 MET A C 1
ATOM 731 O O . MET A 1 98 ? 4.760 6.967 0.970 1.00 96.31 98 MET A O 1
ATOM 735 N N . THR A 1 99 ? 6.069 6.239 -0.688 1.00 94.88 99 THR A N 1
ATOM 736 C CA . THR A 1 99 ? 6.191 7.571 -1.327 1.00 94.88 99 THR A CA 1
ATOM 737 C C . THR A 1 99 ? 5.894 7.591 -2.823 1.00 94.88 99 THR A C 1
ATOM 739 O O . THR A 1 99 ? 5.777 8.667 -3.411 1.00 94.88 99 THR A O 1
ATOM 742 N N . GLY A 1 100 ? 5.853 6.420 -3.464 1.00 95.19 100 GLY A N 1
ATOM 743 C CA . GLY A 1 100 ? 5.722 6.261 -4.911 1.00 95.19 100 GLY A CA 1
ATOM 744 C C . GLY A 1 100 ? 6.894 6.830 -5.711 1.00 95.19 100 GLY A C 1
ATOM 745 O O . GLY A 1 100 ? 6.789 7.000 -6.929 1.00 95.19 100 GLY A O 1
ATOM 746 N N . LYS A 1 101 ? 8.020 7.137 -5.049 1.00 96.19 101 LYS A N 1
ATOM 747 C CA . LYS A 1 101 ? 9.256 7.549 -5.715 1.00 96.19 101 LYS A CA 1
ATOM 748 C C . LYS A 1 101 ? 9.736 6.410 -6.632 1.00 96.19 101 LYS A C 1
ATOM 750 O O . LYS A 1 101 ? 9.909 5.301 -6.127 1.00 96.19 101 LYS A O 1
ATOM 755 N N . PRO A 1 102 ? 9.980 6.663 -7.933 1.00 96.38 102 PRO A N 1
ATOM 756 C CA . PRO A 1 102 ? 10.575 5.672 -8.825 1.00 96.38 102 PRO A CA 1
ATOM 757 C C . PRO A 1 102 ? 11.956 5.242 -8.339 1.00 96.38 102 PRO A C 1
ATOM 759 O O . PRO A 1 102 ? 12.766 6.092 -7.961 1.00 96.38 102 PRO A O 1
ATOM 762 N N . LEU A 1 103 ? 12.201 3.935 -8.353 1.00 96.25 103 LEU A N 1
ATOM 763 C CA . LEU A 1 103 ? 13.475 3.328 -7.979 1.00 96.25 103 LEU A CA 1
ATOM 764 C C . LEU A 1 103 ? 14.154 2.703 -9.198 1.00 96.25 103 LEU A C 1
ATOM 766 O O . LEU A 1 103 ? 15.323 2.979 -9.444 1.00 96.25 103 LEU A O 1
ATOM 770 N N . GLU A 1 104 ? 13.410 1.923 -9.987 1.00 96.38 104 GLU A N 1
ATOM 771 C CA . GLU A 1 104 ? 13.947 1.195 -11.141 1.00 96.38 104 GLU A CA 1
ATOM 772 C C . GLU A 1 104 ? 12.869 0.967 -12.210 1.00 96.38 104 GLU A C 1
ATOM 774 O O . GLU A 1 104 ? 11.697 0.802 -11.877 1.00 96.38 104 GLU A O 1
ATOM 779 N N . CYS A 1 105 ? 13.251 0.962 -13.490 1.00 96.69 105 CYS A N 1
ATOM 780 C CA . CYS A 1 105 ? 12.384 0.538 -14.592 1.00 96.69 105 CYS A CA 1
ATOM 781 C C . CYS A 1 105 ? 12.649 -0.939 -14.895 1.00 96.69 105 CYS A C 1
ATOM 783 O O . CYS A 1 105 ? 13.772 -1.292 -15.242 1.00 96.69 105 CYS A O 1
ATOM 785 N N . VAL A 1 106 ? 11.619 -1.779 -14.789 1.00 96.31 106 VAL A N 1
ATOM 786 C CA . VAL A 1 106 ? 11.723 -3.243 -14.941 1.00 96.31 106 VAL A CA 1
ATOM 787 C C . VAL A 1 106 ? 11.029 -3.770 -16.202 1.00 96.31 106 VAL 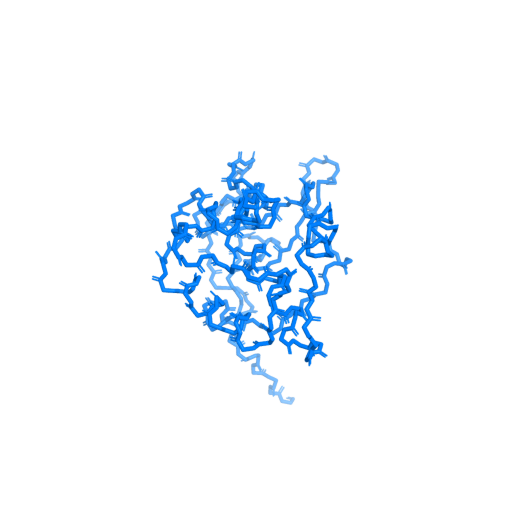A C 1
ATOM 789 O O . VAL A 1 106 ? 11.006 -4.974 -16.447 1.00 96.31 106 VAL A O 1
ATOM 792 N N . GLY A 1 107 ? 10.497 -2.868 -17.031 1.00 96.25 107 GLY A N 1
ATOM 793 C CA . GLY A 1 107 ? 9.890 -3.185 -18.323 1.00 96.25 107 GLY A CA 1
ATOM 794 C C . GLY A 1 107 ? 8.361 -3.085 -18.336 1.00 96.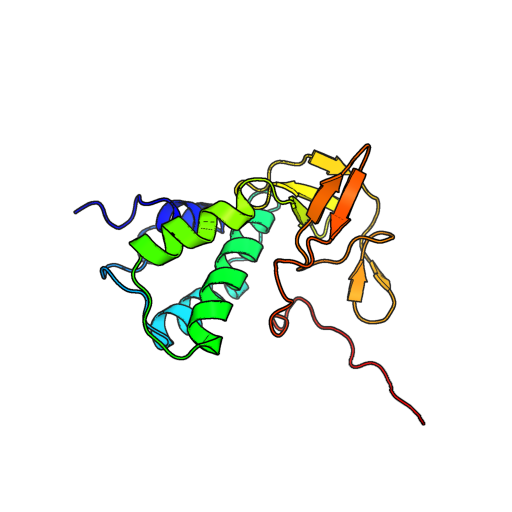25 107 GLY A C 1
ATOM 795 O O . GLY A 1 107 ? 7.743 -2.776 -17.319 1.00 96.25 107 GLY A O 1
ATOM 796 N N . PRO A 1 108 ? 7.731 -3.302 -19.502 1.00 95.81 108 PRO A N 1
ATOM 797 C CA . PRO A 1 108 ? 6.298 -3.093 -19.674 1.00 95.81 108 PRO A CA 1
ATOM 798 C C . PRO A 1 108 ? 5.468 -4.076 -18.844 1.00 95.81 108 PRO A C 1
ATOM 800 O O . PRO A 1 108 ? 5.791 -5.261 -18.740 1.00 95.81 108 PRO A O 1
ATOM 803 N N . VAL A 1 109 ? 4.356 -3.580 -18.300 1.00 94.88 109 VAL A N 1
ATOM 804 C CA . VAL A 1 109 ? 3.382 -4.397 -17.576 1.00 94.88 109 VAL A CA 1
ATOM 805 C C . VAL A 1 109 ? 2.382 -5.011 -18.553 1.00 94.88 109 VAL A C 1
ATOM 807 O O . VAL A 1 109 ? 1.798 -4.314 -19.380 1.00 94.88 109 VAL A O 1
ATOM 810 N N . GLY A 1 110 ? 2.151 -6.315 -18.430 1.00 93.06 110 GLY A N 1
ATOM 811 C CA . GLY A 1 110 ? 1.154 -7.056 -19.199 1.00 93.06 110 GLY A CA 1
ATOM 812 C C . GLY A 1 110 ? 0.534 -8.190 -18.389 1.00 93.06 110 GLY A C 1
ATOM 813 O O . GLY A 1 110 ? 1.036 -8.552 -17.325 1.00 93.06 110 GLY A O 1
ATOM 814 N N . VAL A 1 111 ? -0.569 -8.755 -18.883 1.00 91.56 111 VAL A N 1
ATOM 815 C CA . VAL A 1 111 ? -1.191 -9.933 -18.262 1.00 91.56 111 VAL A CA 1
ATOM 816 C C . VAL A 1 111 ? -0.335 -11.161 -18.563 1.00 91.56 111 VAL A C 1
ATOM 818 O O . VAL A 1 111 ? -0.118 -11.502 -19.722 1.00 91.56 111 VAL A O 1
ATOM 821 N N . GLN A 1 112 ? 0.156 -11.818 -17.517 1.00 89.31 112 GLN A N 1
ATOM 822 C CA . GLN A 1 112 ? 0.988 -13.014 -17.596 1.00 89.31 112 GLN A CA 1
ATOM 823 C C . GLN A 1 112 ? 0.576 -13.966 -16.471 1.00 89.31 112 GLN A C 1
ATOM 825 O O . GLN A 1 112 ? 0.569 -13.581 -15.299 1.00 89.31 112 GLN A O 1
ATOM 830 N N . ASN A 1 113 ? 0.224 -15.208 -16.817 1.00 83.69 113 ASN A N 1
ATOM 831 C CA . ASN A 1 113 ? -0.276 -16.211 -15.864 1.00 83.69 113 ASN A CA 1
ATOM 832 C C . ASN A 1 113 ? -1.420 -15.665 -14.989 1.00 83.69 113 ASN A C 1
ATOM 834 O O . ASN A 1 113 ? -1.365 -15.740 -13.765 1.00 83.69 113 ASN A O 1
ATOM 838 N N . GLY A 1 114 ? -2.397 -15.017 -15.628 1.00 83.00 114 GLY A N 1
ATOM 839 C CA . GLY A 1 114 ? -3.579 -14.461 -14.969 1.00 83.00 114 GLY A CA 1
ATOM 840 C C . GLY A 1 114 ? -3.361 -13.172 -14.175 1.00 83.00 114 GLY A C 1
ATOM 841 O O . GLY A 1 114 ? -4.349 -12.585 -13.764 1.00 83.00 114 GLY A O 1
ATOM 842 N N . ALA A 1 115 ? -2.130 -12.680 -14.008 1.00 85.44 115 ALA A N 1
ATOM 843 C CA . ALA A 1 115 ? -1.837 -11.486 -13.212 1.00 85.44 115 ALA A CA 1
ATOM 844 C C . ALA A 1 115 ? -1.131 -10.397 -14.028 1.00 85.44 115 ALA A C 1
ATOM 846 O O . ALA A 1 115 ? -0.426 -10.678 -14.996 1.00 85.44 115 ALA A O 1
ATOM 847 N N . LEU A 1 116 ? -1.263 -9.139 -13.607 1.00 90.75 116 LEU A N 1
ATOM 848 C CA . LEU A 1 116 ? -0.512 -8.035 -14.204 1.00 90.75 116 LEU A CA 1
ATOM 849 C C . LEU A 1 116 ? 0.938 -8.043 -13.707 1.00 90.75 116 LEU A C 1
ATOM 851 O O . LEU A 1 116 ? 1.194 -7.935 -12.503 1.00 90.75 116 LEU A O 1
ATOM 855 N N . ARG A 1 117 ? 1.883 -8.183 -14.640 1.00 93.94 117 ARG A N 1
ATOM 856 C CA . ARG A 1 117 ? 3.302 -8.421 -14.358 1.00 93.94 117 ARG A CA 1
ATOM 857 C C . ARG A 1 117 ? 4.242 -7.701 -15.317 1.00 93.94 117 ARG A C 1
ATOM 859 O O . ARG A 1 117 ? 3.894 -7.479 -16.474 1.00 93.94 117 ARG A O 1
ATOM 866 N N . ALA A 1 118 ? 5.455 -7.439 -14.840 1.00 95.31 118 ALA A N 1
ATOM 867 C CA . ALA A 1 118 ? 6.633 -7.087 -15.629 1.00 95.31 118 ALA A CA 1
ATOM 868 C C . ALA A 1 118 ? 7.766 -8.049 -15.234 1.00 95.31 118 ALA A C 1
ATOM 870 O O . ALA A 1 118 ? 8.304 -7.953 -14.132 1.00 95.31 118 ALA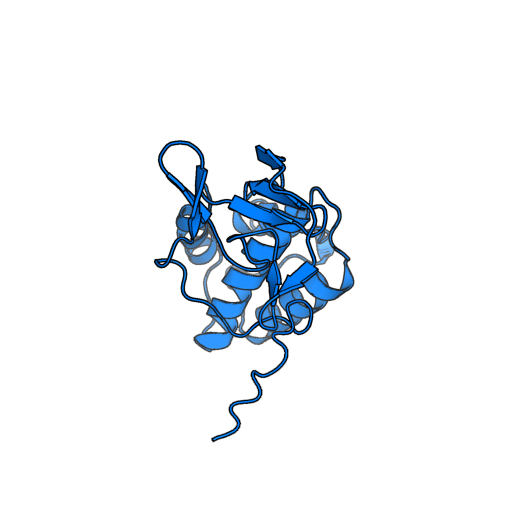 A O 1
ATOM 871 N N . GLY A 1 119 ? 8.074 -9.027 -16.092 1.00 92.06 119 GLY A N 1
ATOM 872 C CA . GLY A 1 119 ? 8.957 -10.143 -15.734 1.00 92.06 119 GLY A CA 1
ATOM 873 C C . GLY A 1 119 ? 8.479 -10.872 -14.470 1.00 92.06 119 GLY A C 1
ATOM 874 O O . GLY A 1 119 ? 7.312 -11.260 -14.364 1.00 92.06 119 GLY A O 1
ATOM 875 N N . ASP A 1 120 ? 9.371 -11.005 -13.489 1.00 91.50 120 ASP A N 1
ATOM 876 C CA . ASP A 1 120 ? 9.086 -11.660 -12.204 1.00 91.50 120 ASP A CA 1
ATOM 877 C C . ASP A 1 120 ? 8.272 -10.786 -11.232 1.00 91.50 120 ASP A C 1
ATOM 879 O O . ASP A 1 120 ? 7.741 -11.278 -10.230 1.00 91.50 120 ASP A O 1
ATOM 883 N N . TYR A 1 121 ? 8.114 -9.497 -11.538 1.00 94.88 121 TYR A N 1
ATOM 884 C CA . TYR A 1 121 ? 7.375 -8.552 -10.711 1.00 94.88 121 TYR A CA 1
ATOM 885 C C . TYR A 1 121 ? 5.881 -8.597 -11.023 1.00 94.88 121 TYR A C 1
ATOM 887 O O . TYR A 1 121 ? 5.467 -8.588 -12.179 1.00 94.88 121 TYR A O 1
ATOM 895 N N . ARG A 1 122 ? 5.054 -8.596 -9.982 1.00 93.25 122 ARG A N 1
ATOM 896 C CA . ARG A 1 122 ? 3.594 -8.641 -10.017 1.00 93.25 122 ARG A CA 1
ATOM 897 C C . ARG A 1 122 ? 3.044 -7.391 -9.355 1.00 93.25 122 ARG A C 1
ATOM 899 O O . ARG A 1 122 ? 3.504 -6.977 -8.291 1.00 93.25 122 ARG A O 1
ATOM 906 N N . MET A 1 123 ? 2.019 -6.811 -9.960 1.00 90.50 123 MET A N 1
ATOM 907 C CA . MET A 1 123 ? 1.298 -5.712 -9.336 1.00 90.50 123 MET A CA 1
ATOM 908 C C . MET A 1 123 ? 0.546 -6.182 -8.084 1.00 90.50 123 MET A C 1
ATOM 910 O O . MET A 1 123 ? 0.035 -7.297 -8.035 1.00 90.50 123 MET A O 1
ATOM 914 N N . GLY A 1 124 ? 0.507 -5.327 -7.061 1.00 87.00 124 GLY A N 1
ATOM 915 C CA . GLY A 1 124 ? -0.116 -5.629 -5.766 1.00 87.00 124 GLY A CA 1
ATOM 916 C C . GLY A 1 124 ? 0.762 -6.421 -4.787 1.00 87.00 124 GLY A C 1
ATOM 917 O O . GLY A 1 124 ? 0.374 -6.569 -3.632 1.00 87.00 124 GLY A O 1
ATOM 918 N N . ALA A 1 125 ? 1.941 -6.894 -5.206 1.00 93.19 125 ALA A N 1
ATOM 919 C CA . ALA A 1 125 ? 2.934 -7.490 -4.313 1.00 93.19 125 ALA A CA 1
ATOM 920 C C . ALA A 1 125 ? 3.933 -6.443 -3.791 1.00 93.19 125 ALA A C 1
ATOM 922 O O . ALA A 1 125 ? 4.149 -5.403 -4.422 1.00 93.19 125 ALA A O 1
ATOM 923 N N . PHE A 1 126 ? 4.556 -6.747 -2.650 1.00 96.56 126 PHE A N 1
ATOM 924 C CA . PHE A 1 126 ? 5.616 -5.940 -2.053 1.00 96.56 126 PHE A CA 1
ATOM 925 C C . PHE A 1 126 ? 6.973 -6.598 -2.252 1.00 96.56 126 PHE A C 1
ATOM 927 O O . PHE A 1 126 ? 7.089 -7.821 -2.237 1.00 96.56 126 PHE A O 1
ATOM 934 N N . TYR A 1 127 ? 7.997 -5.772 -2.417 1.00 97.50 127 TYR A N 1
ATOM 935 C CA . TYR A 1 127 ? 9.341 -6.209 -2.743 1.00 97.50 127 TYR A CA 1
ATOM 936 C C . TYR A 1 127 ? 10.370 -5.564 -1.824 1.00 97.50 127 TYR A C 1
ATOM 938 O O . TYR A 1 127 ? 10.356 -4.347 -1.643 1.00 97.50 127 TYR A O 1
ATOM 946 N N . ALA A 1 128 ? 11.286 -6.362 -1.289 1.00 96.81 128 ALA A N 1
ATOM 947 C CA . ALA A 1 128 ? 12.457 -5.883 -0.569 1.00 96.81 128 ALA A CA 1
ATOM 948 C C . ALA A 1 128 ? 13.656 -5.799 -1.522 1.00 96.81 128 ALA A C 1
ATOM 950 O O . ALA A 1 128 ? 13.776 -6.598 -2.454 1.00 96.81 128 ALA A O 1
ATOM 951 N N . SER A 1 129 ? 14.549 -4.835 -1.294 1.00 93.56 129 SER A N 1
ATOM 952 C CA . SER A 1 129 ? 15.826 -4.792 -2.011 1.00 93.56 129 SER A CA 1
ATOM 953 C C . SER A 1 129 ? 16.687 -5.986 -1.595 1.00 93.56 129 SER A C 1
ATOM 955 O O . SER A 1 129 ? 16.922 -6.202 -0.406 1.00 93.56 129 SER A O 1
ATOM 957 N N . GLU A 1 130 ? 17.162 -6.750 -2.574 1.00 91.06 130 GLU A N 1
ATOM 958 C CA . GLU A 1 130 ? 18.065 -7.878 -2.362 1.00 91.06 130 GLU A CA 1
ATOM 959 C C . GLU A 1 130 ? 19.133 -7.897 -3.464 1.00 91.06 130 GLU A C 1
ATOM 961 O O . GLU A 1 130 ? 18.844 -8.047 -4.653 1.00 91.06 130 GLU A O 1
ATOM 966 N N . GLY A 1 131 ? 20.398 -7.725 -3.069 1.00 87.12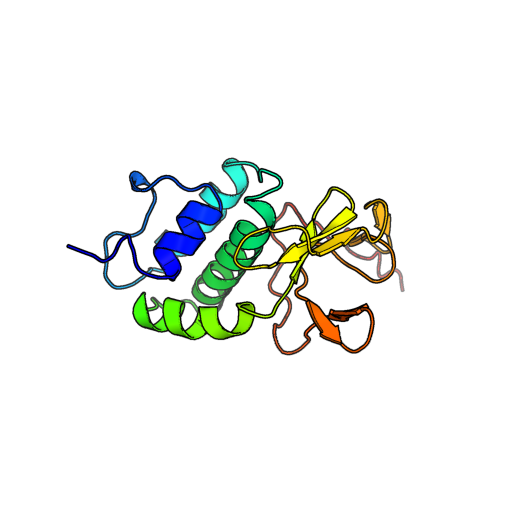 131 GLY A N 1
ATOM 967 C CA . GLY A 1 131 ? 21.519 -7.679 -4.006 1.00 87.12 131 GLY A CA 1
ATOM 968 C C . GLY A 1 131 ? 21.389 -6.537 -5.019 1.00 87.12 131 GLY A C 1
ATOM 969 O O . GLY A 1 131 ? 21.381 -5.369 -4.641 1.00 87.12 131 GLY A O 1
ATOM 970 N N . GLN A 1 132 ? 21.330 -6.883 -6.308 1.00 85.19 132 GLN A N 1
ATOM 971 C CA . GLN A 1 132 ? 21.202 -5.920 -7.412 1.00 85.19 132 GLN A CA 1
ATOM 972 C C . GLN A 1 132 ? 19.752 -5.699 -7.868 1.00 85.19 132 GLN A C 1
ATOM 974 O O . GLN A 1 132 ? 19.543 -5.014 -8.861 1.00 85.19 132 GLN A O 1
ATOM 979 N N . GLY A 1 133 ? 18.762 -6.273 -7.181 1.00 91.19 133 GLY A N 1
ATOM 980 C CA . GLY A 1 133 ? 17.367 -6.169 -7.592 1.00 91.19 133 GLY A CA 1
ATOM 981 C C . GLY A 1 133 ? 16.397 -6.220 -6.422 1.00 91.19 133 GLY A C 1
ATOM 982 O O . GLY A 1 133 ? 16.705 -5.814 -5.297 1.00 91.19 133 GLY A O 1
ATOM 983 N N . TYR A 1 134 ? 15.200 -6.714 -6.716 1.00 95.94 134 TYR A N 1
ATOM 984 C CA . TYR A 1 134 ? 14.083 -6.745 -5.790 1.00 95.94 134 TYR A CA 1
ATOM 985 C C . TYR A 1 134 ? 13.502 -8.154 -5.721 1.00 95.94 134 TYR A C 1
ATOM 987 O O . TYR A 1 134 ? 13.253 -8.786 -6.747 1.00 95.94 134 TYR A O 1
ATOM 995 N N . ARG A 1 135 ? 13.240 -8.637 -4.508 1.00 95.75 135 ARG A N 1
ATOM 996 C CA . ARG A 1 135 ? 12.584 -9.928 -4.276 1.00 95.75 135 ARG A CA 1
ATOM 997 C C . ARG A 1 135 ? 11.261 -9.723 -3.568 1.00 95.75 135 ARG A C 1
ATOM 999 O O . ARG A 1 135 ? 11.157 -8.865 -2.697 1.00 95.75 135 ARG A O 1
ATOM 1006 N N . GLU A 1 136 ? 10.249 -10.496 -3.963 1.00 95.31 136 GLU A N 1
ATOM 1007 C CA . GLU A 1 136 ? 8.938 -10.461 -3.310 1.00 95.31 136 GLU A CA 1
ATOM 1008 C C . GLU A 1 136 ? 9.106 -10.756 -1.813 1.00 95.31 136 GLU A C 1
ATOM 1010 O O . GLU A 1 136 ? 9.676 -11.784 -1.437 1.00 95.31 136 GLU A O 1
ATOM 1015 N N . ASP A 1 137 ? 8.632 -9.844 -0.966 1.00 94.88 137 ASP A N 1
ATOM 1016 C CA . ASP A 1 137 ? 8.692 -9.994 0.482 1.00 94.88 137 ASP A CA 1
ATOM 1017 C C . ASP A 1 137 ? 7.528 -10.874 0.947 1.00 94.88 137 ASP A C 1
ATOM 1019 O O . ASP A 1 137 ? 6.395 -10.425 1.132 1.00 94.88 137 ASP A O 1
ATOM 1023 N N . THR A 1 138 ? 7.817 -12.159 1.144 1.00 91.00 138 THR A N 1
ATOM 1024 C CA . THR A 1 138 ? 6.821 -13.155 1.554 1.00 91.00 138 THR A CA 1
ATOM 1025 C C . THR A 1 138 ? 6.358 -12.999 3.004 1.00 91.00 138 THR A C 1
ATOM 1027 O O . THR A 1 138 ? 5.446 -13.712 3.418 1.00 91.00 138 THR A O 1
ATOM 1030 N N . SER A 1 139 ? 6.967 -12.105 3.796 1.00 89.81 139 SER A N 1
ATOM 1031 C CA . SER A 1 139 ? 6.470 -11.772 5.138 1.00 89.81 139 SER A CA 1
ATOM 1032 C C . SER A 1 139 ? 5.208 -10.902 5.095 1.00 89.81 139 SER A C 1
ATOM 1034 O O . SER A 1 139 ? 4.487 -10.815 6.092 1.00 89.81 139 SER A O 1
ATOM 1036 N N . ILE A 1 140 ? 4.910 -10.305 3.935 1.00 90.06 140 ILE A N 1
ATOM 1037 C CA . ILE A 1 140 ? 3.659 -9.606 3.652 1.00 90.06 140 ILE A CA 1
ATOM 1038 C C . ILE A 1 140 ? 2.736 -10.570 2.887 1.00 90.06 140 ILE A C 1
ATOM 1040 O O . ILE A 1 140 ? 2.852 -10.695 1.664 1.00 90.06 140 ILE A O 1
ATOM 1044 N N . PRO A 1 141 ? 1.844 -11.311 3.579 1.00 86.12 141 PRO A N 1
ATOM 1045 C CA . PRO A 1 141 ? 0.991 -12.296 2.928 1.00 86.12 141 PRO A CA 1
ATOM 1046 C C . PRO A 1 141 ? 0.061 -11.620 1.929 1.00 86.12 141 PRO A C 1
ATOM 1048 O O . PRO A 1 141 ? -0.451 -10.532 2.166 1.00 86.12 141 PRO A O 1
ATOM 1051 N N . ARG A 1 142 ? -0.220 -12.289 0.814 1.00 82.56 142 ARG A N 1
ATOM 1052 C CA . ARG A 1 142 ? -1.172 -11.759 -0.161 1.00 82.56 142 ARG A CA 1
ATOM 1053 C C . ARG A 1 142 ? -2.569 -11.743 0.448 1.00 82.56 142 ARG A C 1
ATOM 1055 O O . ARG A 1 142 ? -3.068 -12.770 0.902 1.00 82.56 142 ARG A O 1
ATOM 1062 N N . LEU A 1 143 ? -3.192 -10.573 0.437 1.00 78.56 143 LEU A N 1
ATOM 1063 C CA . LEU A 1 143 ? -4.593 -10.411 0.80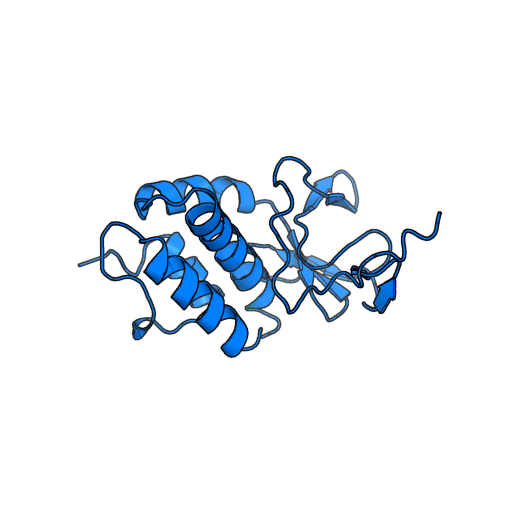7 1.00 78.56 143 LEU A CA 1
ATOM 1064 C C . LEU A 1 143 ? -5.460 -10.518 -0.453 1.00 78.56 143 LEU A C 1
ATOM 1066 O O . LEU A 1 143 ? -4.940 -10.293 -1.552 1.00 78.56 143 LEU A O 1
ATOM 1070 N N . PRO A 1 144 ? -6.753 -10.880 -0.325 1.00 66.50 144 PRO A N 1
ATOM 1071 C CA . PRO A 1 144 ? -7.654 -10.974 -1.464 1.00 66.50 144 PRO A CA 1
ATOM 1072 C C . PRO A 1 144 ? -7.537 -9.722 -2.328 1.00 66.50 144 PRO A C 1
ATOM 1074 O O . PRO A 1 144 ? -7.649 -8.597 -1.827 1.00 66.50 144 PRO A O 1
ATOM 1077 N N . ALA A 1 145 ? -7.247 -9.938 -3.610 1.00 57.53 145 ALA A N 1
ATOM 1078 C CA . ALA A 1 145 ? -6.973 -8.864 -4.542 1.00 57.53 145 ALA A CA 1
ATOM 1079 C C . ALA A 1 145 ? -8.119 -7.846 -4.523 1.00 57.53 145 ALA A C 1
ATOM 1081 O O . ALA A 1 145 ? -9.301 -8.200 -4.498 1.00 57.53 145 ALA A O 1
ATOM 1082 N N . ARG A 1 146 ? -7.779 -6.555 -4.597 1.00 67.25 146 ARG A N 1
ATOM 1083 C CA . ARG A 1 146 ? -8.759 -5.569 -5.062 1.00 67.25 146 ARG A CA 1
ATOM 1084 C C . ARG A 1 146 ? -9.236 -6.008 -6.438 1.00 67.25 146 ARG A C 1
ATOM 1086 O O . ARG A 1 146 ? -8.429 -6.482 -7.233 1.00 67.25 146 ARG A O 1
ATOM 1093 N N . ALA A 1 147 ? -10.493 -5.726 -6.766 1.00 53.38 147 ALA A N 1
ATOM 1094 C CA . ALA A 1 147 ? -11.042 -5.980 -8.099 1.00 53.38 147 ALA A CA 1
ATOM 1095 C C . ALA A 1 147 ? -10.215 -5.348 -9.246 1.00 53.38 147 ALA A C 1
ATOM 1097 O O . ALA A 1 147 ? -10.364 -5.733 -10.394 1.00 53.38 147 ALA A O 1
ATOM 1098 N N . PHE A 1 148 ? -9.318 -4.398 -8.958 1.00 51.31 148 PHE A N 1
ATOM 1099 C CA . PHE A 1 148 ? -8.405 -3.812 -9.943 1.00 51.31 148 PHE A CA 1
ATOM 1100 C C . PHE A 1 148 ? -7.160 -4.668 -10.252 1.00 51.31 148 PHE A C 1
ATOM 1102 O O . PHE A 1 148 ? -6.569 -4.520 -11.317 1.00 51.31 148 PHE A O 1
ATOM 1109 N N . PHE A 1 149 ? -6.758 -5.563 -9.343 1.00 55.72 149 PHE A N 1
ATOM 1110 C CA . PHE A 1 149 ? -5.629 -6.489 -9.512 1.00 55.72 149 PHE A CA 1
ATOM 1111 C C . PHE A 1 149 ? -6.085 -7.876 -9.972 1.00 55.72 149 PHE A C 1
ATOM 1113 O O . PHE A 1 149 ? -5.388 -8.842 -9.685 1.00 55.72 149 PHE A O 1
ATOM 1120 N N . LEU A 1 150 ? -7.258 -7.959 -10.624 1.00 50.16 150 LEU A N 1
ATOM 1121 C CA . LEU A 1 150 ? -7.905 -9.199 -11.058 1.00 50.16 150 LEU A CA 1
ATOM 1122 C C . LEU A 1 150 ? -6.871 -10.240 -11.482 1.00 50.16 150 LEU A C 1
ATOM 1124 O O . LEU A 1 150 ? -6.232 -10.111 -12.526 1.00 50.16 150 LEU A O 1
ATOM 1128 N N . GLU A 1 151 ? -6.739 -11.269 -10.650 1.00 49.44 151 GLU A N 1
ATOM 1129 C CA . GLU A 1 151 ? -6.231 -12.536 -11.124 1.00 49.44 151 GLU A CA 1
ATOM 1130 C C . GLU A 1 151 ? -7.355 -13.112 -11.980 1.00 49.44 151 GLU A C 1
ATOM 1132 O O . GLU A 1 151 ? -8.472 -13.314 -11.492 1.00 49.44 151 GLU A O 1
ATOM 1137 N N . ALA A 1 152 ? -7.107 -13.307 -13.275 1.00 43.84 152 ALA A N 1
ATOM 1138 C CA . ALA A 1 152 ? -7.968 -14.194 -14.037 1.00 43.84 152 ALA A CA 1
ATOM 1139 C C . ALA A 1 152 ? -7.923 -15.526 -13.290 1.00 43.84 152 ALA A C 1
ATOM 1141 O O . ALA A 1 152 ? -6.831 -16.070 -13.115 1.00 43.84 152 ALA A O 1
ATOM 1142 N N . ALA A 1 153 ? -9.077 -15.975 -12.782 1.00 46.66 153 ALA A N 1
ATOM 1143 C CA . ALA A 1 153 ? -9.199 -17.276 -12.150 1.00 46.66 153 ALA A CA 1
ATOM 1144 C C . ALA A 1 153 ? -8.471 -18.269 -13.053 1.00 46.66 153 ALA A C 1
ATOM 1146 O O . ALA A 1 153 ? -8.815 -18.391 -14.232 1.00 46.66 153 ALA A O 1
ATOM 1147 N N . GLY A 1 154 ? -7.394 -18.856 -12.528 1.00 45.03 154 GLY A N 1
ATOM 1148 C CA . GLY A 1 154 ? -6.701 -19.918 -13.222 1.00 45.03 154 GLY A CA 1
ATOM 1149 C C . GLY A 1 154 ? -7.759 -20.942 -13.577 1.00 45.03 154 GLY A C 1
ATOM 1150 O O . GLY A 1 154 ? -8.507 -21.384 -12.705 1.00 45.03 154 GLY A O 1
ATOM 1151 N N . ASP A 1 155 ? -7.867 -21.237 -14.863 1.00 40.91 155 ASP A N 1
ATOM 1152 C CA . ASP A 1 155 ? -8.562 -22.416 -15.332 1.00 40.91 155 ASP A CA 1
ATOM 1153 C C . ASP A 1 155 ? -7.774 -23.606 -14.767 1.00 40.91 155 ASP A C 1
ATOM 1155 O O . ASP A 1 155 ? -6.841 -24.113 -15.388 1.00 40.91 155 ASP A O 1
ATOM 1159 N N . GLU A 1 156 ? -8.062 -23.980 -13.517 1.00 47.72 156 GLU A N 1
ATOM 1160 C CA . GLU A 1 156 ? -7.801 -25.326 -13.029 1.00 47.72 156 GLU A CA 1
ATOM 1161 C C . GLU A 1 156 ? -8.778 -26.236 -13.773 1.00 47.72 156 GLU A C 1
ATOM 1163 O O . GLU A 1 156 ? -9.845 -26.598 -13.277 1.00 47.72 156 GLU A O 1
ATOM 1168 N N . ALA A 1 157 ? -8.431 -26.547 -15.019 1.00 35.28 157 ALA A N 1
ATOM 1169 C CA . ALA A 1 157 ? -8.968 -27.706 -15.701 1.00 35.28 157 ALA A CA 1
ATOM 1170 C C . ALA A 1 157 ? -8.189 -28.952 -15.216 1.00 35.28 157 ALA A C 1
ATOM 1172 O O . ALA A 1 157 ? -6.975 -28.855 -15.015 1.00 35.28 157 ALA A O 1
ATOM 1173 N N . PRO A 1 158 ? -8.881 -30.084 -14.985 1.00 44.97 158 PRO A N 1
ATOM 1174 C CA . PRO A 1 158 ? -8.336 -31.280 -14.333 1.00 44.97 158 PRO A CA 1
ATOM 1175 C C . PRO A 1 158 ? -7.226 -31.993 -15.114 1.00 44.97 158 PRO A C 1
ATOM 1177 O O . PRO A 1 158 ? -7.213 -31.911 -16.365 1.00 44.97 158 PRO A O 1
#

Sequence (158 aa):
MLAATDDFGMLLIGAGLSPEDLPRGEEVTVQEASQLRLLLSLVGNSLRGFGPNVTADYLLAEVVTKGEAVSRTTLGERLRRFQALAVLRPDGYIVAAMTGKPLECVGPVGVQNGALRAGDYRMGAFYASEGQGYREDTSIPRLPARAFFLEAAGDEAP

pLDDT: mean 87.79, std 14.82, range [35.28, 97.81]

Radius of gyration: 15.62 Å; chains: 1; bounding box: 38×49×37 Å